Protein AF-A0A938SNY0-F1 (afdb_monomer)

Sequence (93 aa):
MAGWDLHGYYVQRIRNYTGKPIDVEVRRTLPGHIVFRSALRAKNHTFQTVEFRSAVQAGKSVDLRCEIVSHEGTNKKQDNVTIVETADNTSGG

Nearest PDB structures (foldseek):
  1nzc-assembly2_C  TM=1.776E-01  e=3.351E+00  Streptococcus suis
  6uwr-assembly1_A  TM=2.445E-01  e=5.310E+00  Clostridioides difficile
  6klw-assembly1_F  TM=2.533E-01  e=8.857E+00  Clostridium perfringens
  8as2-assembly1_A  TM=1.791E-01  e=8.416E+00  Homo sapiens

Foldseek 3Di:
DDKDKDKDKDKDKDFAQDQAKDKDKDKDFAWFEKEKEFQQPWDDPDQGIIIGMDIAGHRGMDIGIIMIIHIDDPRGDDTGYDYDHDPPPPPDD

Mean predicted aligned error: 4.91 Å

Solvent-accessible surface area (backbone atoms only — not comparable to full-atom values): 5339 Å² total; per-residue (Å²): 120,74,54,48,75,47,8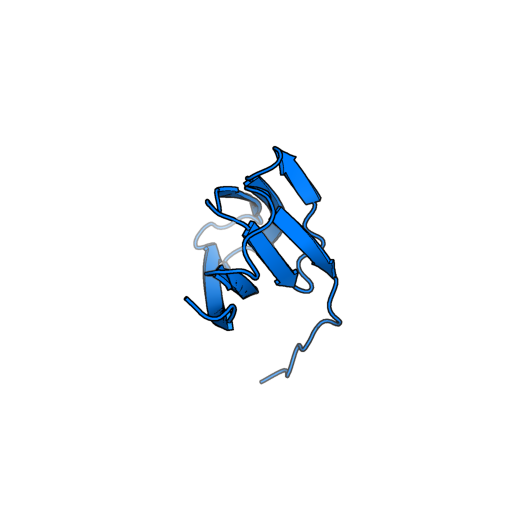0,44,82,46,75,49,74,50,73,32,87,46,96,53,67,45,80,45,78,50,76,46,79,46,87,45,25,31,40,42,37,27,53,56,75,61,44,75,74,46,63,35,23,42,30,33,66,49,79,30,47,47,71,32,69,47,75,52,55,37,37,41,35,39,34,34,58,69,52,40,82,55,73,30,56,45,80,41,82,42,79,78,83,73,80,82,128

Secondary structure (DSSP, 8-state):
---EEEEEEEEEEEE--SSS-EEEEEEEE--SEEEEEESS--EESSSSEEEEEEEE-TT-EEEEEEEEEEEEGGG---S-EEEEE--------

pLDDT: mean 91.71, std 13.58, range [29.75, 98.06]

Structure (mmCIF, N/CA/C/O backbone):
data_AF-A0A938SNY0-F1
#
_entry.id   AF-A0A938SNY0-F1
#
loop_
_atom_site.group_PDB
_atom_site.id
_atom_site.type_symbol
_atom_site.label_atom_id
_atom_site.label_alt_id
_atom_site.label_comp_id
_atom_site.label_asym_id
_atom_site.label_entity_id
_atom_site.label_seq_id
_atom_site.pdbx_PDB_ins_code
_atom_site.Cartn_x
_atom_site.Cartn_y
_atom_site.Cartn_z
_atom_site.occupancy
_atom_site.B_iso_or_equiv
_atom_site.auth_seq_id
_atom_site.auth_comp_id
_atom_site.auth_asym_id
_atom_site.auth_atom_id
_atom_site.pdbx_PDB_model_num
ATOM 1 N N . MET A 1 1 ? 18.665 -7.621 -21.976 1.00 64.56 1 MET A N 1
ATOM 2 C CA . MET A 1 1 ? 17.550 -8.297 -21.274 1.00 64.56 1 MET A CA 1
ATOM 3 C C . MET A 1 1 ? 16.255 -7.693 -21.794 1.00 64.56 1 MET A C 1
ATOM 5 O O . MET A 1 1 ? 16.262 -6.496 -22.045 1.00 64.56 1 MET A O 1
ATOM 9 N N . ALA A 1 2 ? 15.204 -8.482 -22.028 1.00 87.75 2 ALA A N 1
ATOM 10 C CA . ALA A 1 2 ? 13.891 -7.942 -22.407 1.00 87.75 2 ALA A CA 1
ATOM 11 C C . ALA A 1 2 ? 13.292 -7.109 -21.253 1.00 87.75 2 ALA A C 1
ATOM 13 O O . ALA A 1 2 ? 13.774 -7.210 -20.129 1.00 87.75 2 ALA A O 1
ATOM 14 N N . GLY A 1 3 ? 12.289 -6.273 -21.516 1.00 91.19 3 GLY A N 1
ATOM 15 C CA . GLY A 1 3 ? 11.530 -5.566 -20.480 1.00 91.19 3 GLY A CA 1
ATOM 16 C C . GLY A 1 3 ? 10.251 -6.319 -20.144 1.00 91.19 3 GLY A C 1
ATOM 17 O O . GLY A 1 3 ? 9.599 -6.843 -21.047 1.00 91.19 3 GLY A O 1
ATOM 18 N N . TRP A 1 4 ? 9.907 -6.400 -18.862 1.00 93.25 4 TRP A N 1
ATOM 19 C CA . TRP A 1 4 ? 8.683 -7.058 -18.405 1.00 93.25 4 TRP A CA 1
ATOM 20 C C . TRP A 1 4 ? 8.124 -6.371 -17.162 1.00 93.25 4 TRP A C 1
ATOM 22 O O . TRP A 1 4 ? 8.831 -5.623 -16.484 1.00 93.25 4 TRP A O 1
ATOM 32 N N . ASP A 1 5 ? 6.857 -6.655 -16.876 1.00 96.56 5 ASP A N 1
ATOM 33 C CA . ASP A 1 5 ? 6.151 -6.138 -15.711 1.00 96.56 5 ASP A CA 1
ATOM 34 C C . ASP A 1 5 ? 5.877 -7.287 -14.737 1.00 96.56 5 ASP A C 1
ATOM 36 O O . ASP A 1 5 ? 5.375 -8.348 -15.118 1.00 96.56 5 ASP A O 1
ATOM 40 N N . LEU A 1 6 ? 6.230 -7.086 -13.470 1.00 95.62 6 LEU A N 1
ATOM 41 C CA . LEU A 1 6 ? 5.917 -8.008 -12.386 1.00 95.62 6 LEU A CA 1
ATOM 42 C C . LEU A 1 6 ? 4.710 -7.480 -11.616 1.00 95.62 6 LEU A C 1
ATOM 44 O O . LEU A 1 6 ? 4.761 -6.386 -11.064 1.00 95.62 6 LEU A O 1
ATOM 48 N N . HIS A 1 7 ? 3.650 -8.280 -11.541 1.00 96.94 7 HIS A N 1
ATOM 49 C CA . HIS A 1 7 ? 2.425 -7.934 -10.825 1.00 96.94 7 HIS A CA 1
ATOM 50 C C . HIS A 1 7 ? 2.384 -8.629 -9.464 1.00 96.94 7 HIS A C 1
ATOM 52 O O . HIS A 1 7 ? 2.496 -9.852 -9.375 1.00 96.94 7 HIS A O 1
ATOM 58 N N . GLY A 1 8 ? 2.190 -7.852 -8.401 1.00 96.31 8 GLY A N 1
ATOM 59 C CA . GLY A 1 8 ? 2.000 -8.346 -7.043 1.00 96.31 8 GLY A CA 1
ATOM 60 C C . GLY A 1 8 ? 0.734 -7.775 -6.417 1.00 96.31 8 GLY A C 1
ATOM 61 O O . GLY A 1 8 ? 0.610 -6.563 -6.256 1.00 96.31 8 GLY A O 1
ATOM 62 N N . TYR A 1 9 ? -0.192 -8.643 -6.012 1.00 95.75 9 TYR A N 1
ATOM 63 C CA . TYR A 1 9 ? -1.390 -8.246 -5.271 1.00 95.75 9 TYR A CA 1
ATOM 64 C C . TYR A 1 9 ? -1.133 -8.315 -3.770 1.00 95.75 9 TYR A C 1
ATOM 66 O O . TYR A 1 9 ? -0.630 -9.313 -3.255 1.00 95.75 9 TYR A O 1
ATOM 74 N N . TYR A 1 10 ? -1.500 -7.255 -3.060 1.00 93.81 10 TYR A N 1
ATOM 75 C CA . TYR A 1 10 ? -1.264 -7.126 -1.633 1.00 93.81 10 TYR A CA 1
ATOM 76 C C . TYR A 1 10 ? -2.543 -6.742 -0.889 1.00 93.81 10 TYR A C 1
ATOM 78 O O . TYR A 1 10 ? -3.332 -5.912 -1.343 1.00 93.81 10 TYR A O 1
ATOM 86 N N . VAL A 1 11 ? -2.721 -7.325 0.299 1.00 95.25 11 VAL A N 1
ATOM 87 C CA . VAL A 1 11 ? -3.813 -6.996 1.220 1.00 95.25 11 VAL A CA 1
ATOM 88 C C . VAL A 1 11 ? -3.229 -6.709 2.600 1.00 95.25 11 VAL A C 1
ATOM 90 O O . VAL A 1 11 ? -2.695 -7.609 3.248 1.00 95.25 11 VAL A O 1
ATOM 93 N N . GLN A 1 12 ? -3.352 -5.465 3.073 1.00 94.75 12 GLN A N 1
ATOM 94 C CA . GLN A 1 12 ? -3.096 -5.124 4.474 1.00 94.75 12 GLN A CA 1
ATOM 95 C C . GLN A 1 12 ? -4.404 -5.165 5.246 1.00 94.75 12 GLN A C 1
ATOM 97 O O . GLN A 1 12 ? -5.279 -4.337 5.010 1.00 94.75 12 GLN A O 1
ATOM 102 N N . ARG A 1 13 ? -4.532 -6.066 6.216 1.00 96.75 13 ARG A N 1
ATOM 103 C CA . ARG A 1 13 ? -5.659 -6.025 7.149 1.00 96.75 13 ARG A CA 1
ATOM 104 C C . ARG A 1 13 ? -5.269 -5.246 8.395 1.00 96.75 13 ARG A C 1
ATOM 106 O O . ARG A 1 13 ? -4.295 -5.597 9.055 1.00 96.75 13 ARG A O 1
ATOM 113 N N . ILE A 1 14 ? -6.057 -4.237 8.749 1.00 96.38 14 ILE A N 1
ATOM 114 C CA . ILE A 1 14 ? -5.921 -3.516 10.019 1.00 96.38 14 ILE A CA 1
ATOM 115 C C . ILE A 1 14 ? -7.134 -3.843 10.879 1.00 96.38 14 ILE A C 1
ATOM 117 O O . ILE A 1 14 ? -8.269 -3.735 10.420 1.00 96.38 14 ILE A O 1
ATOM 121 N N . ARG A 1 15 ? -6.891 -4.270 12.122 1.00 97.75 15 ARG A N 1
ATOM 122 C CA . ARG A 1 15 ? -7.926 -4.568 13.119 1.00 97.75 15 ARG A CA 1
ATOM 123 C C . ARG A 1 15 ? -7.793 -3.613 14.294 1.00 97.75 15 ARG A C 1
ATOM 125 O O . ARG A 1 15 ? -6.717 -3.505 14.873 1.00 97.75 15 ARG A O 1
ATOM 132 N N . ASN A 1 16 ? -8.889 -2.962 14.658 1.00 98.00 16 ASN A N 1
ATOM 133 C CA . ASN A 1 16 ? -8.954 -2.104 15.827 1.00 98.00 16 ASN A CA 1
ATOM 134 C C . ASN A 1 16 ? -9.622 -2.863 16.979 1.00 98.00 16 ASN A C 1
ATOM 136 O O . ASN A 1 16 ? -10.837 -3.024 16.991 1.00 98.00 16 ASN A O 1
ATOM 140 N N . TYR A 1 17 ? -8.833 -3.31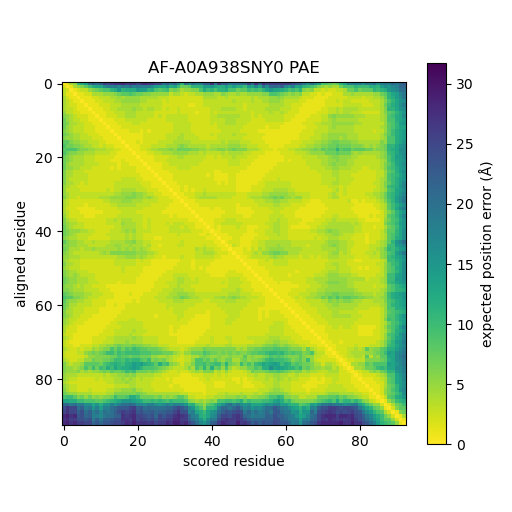9 17.952 1.00 97.75 17 TYR A N 1
ATOM 141 C CA . TYR A 1 17 ? -9.351 -3.970 19.164 1.00 97.75 17 TYR A CA 1
ATOM 142 C C . TYR A 1 17 ? -9.664 -2.989 20.301 1.00 97.75 17 TYR A C 1
ATOM 144 O O . TYR A 1 17 ? -10.051 -3.405 21.389 1.00 97.75 17 TYR A O 1
ATOM 152 N N . THR A 1 18 ? -9.482 -1.688 20.080 1.00 96.81 18 THR A N 1
ATOM 153 C CA . THR A 1 18 ? -9.785 -0.676 21.091 1.00 96.81 18 THR A CA 1
ATOM 154 C C . THR A 1 18 ? -11.281 -0.361 21.117 1.00 96.81 18 THR A C 1
ATOM 156 O O . THR A 1 18 ? -12.020 -0.640 20.170 1.00 96.81 18 THR A O 1
ATOM 159 N N . GLY A 1 19 ? -11.726 0.271 22.203 1.00 97.75 19 GLY A N 1
ATOM 160 C CA . GLY A 1 19 ? -13.104 0.743 22.355 1.00 97.75 19 GLY A CA 1
ATOM 161 C C . GLY A 1 19 ? -13.419 2.060 21.635 1.00 97.75 19 GLY A C 1
ATOM 162 O O . GLY A 1 19 ? -14.496 2.606 21.852 1.00 97.75 19 GLY A O 1
ATOM 163 N N . LYS A 1 20 ? -12.501 2.613 20.828 1.00 97.88 20 LYS A N 1
ATOM 164 C CA . LYS A 1 20 ? -12.687 3.894 20.124 1.00 97.88 20 LYS A CA 1
ATOM 165 C C . LYS A 1 20 ? -12.293 3.765 18.649 1.00 97.88 20 LYS A C 1
ATOM 167 O O . LYS A 1 20 ? -11.392 2.987 18.346 1.00 97.88 20 LYS A O 1
ATOM 172 N N . PRO A 1 21 ? -12.935 4.492 17.720 1.00 97.94 21 PRO A N 1
ATOM 173 C CA . PRO A 1 21 ? -12.464 4.568 16.340 1.00 97.94 21 PRO A CA 1
ATOM 174 C C . PRO A 1 21 ? -11.026 5.092 16.271 1.00 97.94 21 PRO A C 1
ATOM 176 O O . PRO A 1 21 ? -10.622 5.905 17.105 1.00 97.94 21 PRO A O 1
ATOM 179 N N . ILE A 1 22 ? -10.273 4.629 15.276 1.00 97.75 22 ILE A N 1
ATOM 180 C CA . ILE A 1 22 ? -8.921 5.113 14.985 1.00 97.75 22 ILE A CA 1
ATOM 181 C C . ILE A 1 22 ? -8.833 5.576 13.535 1.00 97.75 22 ILE A C 1
ATOM 183 O O . ILE A 1 22 ? -9.430 4.961 12.651 1.00 97.75 22 ILE A O 1
ATOM 187 N N . ASP A 1 23 ? -8.031 6.607 13.298 1.00 97.69 23 ASP A N 1
ATOM 188 C CA . ASP A 1 23 ? -7.562 6.980 11.969 1.00 97.69 23 ASP A CA 1
ATOM 189 C C . ASP A 1 23 ? -6.118 6.516 11.819 1.00 97.69 23 ASP A C 1
ATOM 191 O O . ASP A 1 23 ? -5.249 6.878 12.615 1.00 97.69 23 ASP A O 1
ATOM 195 N N . VAL A 1 24 ? -5.863 5.688 10.809 1.00 97.12 24 VAL A N 1
ATOM 196 C CA . VAL A 1 24 ? -4.526 5.174 10.517 1.00 97.12 24 VAL A CA 1
ATOM 197 C C . VAL A 1 24 ? -3.980 5.826 9.262 1.00 97.12 24 VAL A C 1
ATOM 199 O O . VAL A 1 24 ? -4.638 5.861 8.223 1.00 97.12 24 VAL A O 1
ATOM 202 N N . GLU A 1 25 ? -2.750 6.316 9.355 1.00 97.69 25 GLU A N 1
ATOM 203 C CA . GLU A 1 25 ? -1.947 6.702 8.203 1.00 97.69 25 GLU A CA 1
ATOM 204 C C . GLU A 1 25 ? -0.972 5.571 7.886 1.00 97.69 25 GLU A C 1
ATOM 206 O O . GLU A 1 25 ? -0.254 5.085 8.761 1.00 97.69 25 GLU A O 1
ATOM 211 N N . VAL A 1 26 ? -0.954 5.143 6.628 1.00 96.25 26 VAL A N 1
ATOM 212 C CA . VAL A 1 26 ? -0.030 4.126 6.139 1.00 96.25 26 VAL A CA 1
ATOM 213 C C . VAL A 1 26 ? 0.904 4.786 5.142 1.00 96.25 26 VAL A C 1
ATOM 215 O O . VAL A 1 26 ? 0.453 5.334 4.138 1.00 96.25 26 VAL A O 1
ATOM 218 N N . ARG A 1 27 ? 2.209 4.699 5.411 1.00 97.12 27 ARG A N 1
ATOM 219 C CA . ARG A 1 27 ? 3.268 5.078 4.474 1.00 97.12 27 ARG A CA 1
ATOM 220 C C . ARG A 1 27 ? 4.035 3.837 4.060 1.00 97.12 27 ARG A C 1
ATOM 222 O O . ARG A 1 27 ? 4.479 3.072 4.915 1.00 97.12 27 ARG A O 1
ATOM 229 N N . ARG A 1 28 ? 4.193 3.633 2.756 1.00 95.25 28 ARG A N 1
ATOM 230 C CA . ARG A 1 28 ? 4.924 2.488 2.208 1.00 95.25 28 ARG A CA 1
ATOM 231 C C . ARG A 1 28 ? 5.948 2.953 1.192 1.00 95.25 28 ARG A C 1
ATOM 233 O O . ARG A 1 28 ? 5.584 3.522 0.168 1.00 95.25 28 ARG A O 1
ATOM 240 N N . THR A 1 29 ? 7.213 2.661 1.468 1.00 96.62 29 THR A N 1
ATOM 241 C CA . THR A 1 29 ? 8.303 2.841 0.508 1.00 96.62 29 THR A CA 1
ATOM 242 C C . THR A 1 29 ? 8.339 1.657 -0.448 1.00 96.62 29 THR A C 1
ATOM 244 O O . THR A 1 29 ? 8.335 0.505 -0.016 1.00 96.62 29 THR A O 1
ATOM 247 N N . LEU A 1 30 ? 8.349 1.954 -1.741 1.00 95.44 30 LEU A N 1
ATOM 248 C CA . LEU A 1 30 ? 8.357 1.001 -2.840 1.00 95.44 30 LEU A CA 1
ATOM 249 C C . LEU A 1 30 ? 9.558 1.345 -3.737 1.00 95.44 30 LEU A C 1
ATOM 251 O O . LEU A 1 30 ? 9.488 2.315 -4.494 1.00 95.44 30 LEU A O 1
ATOM 255 N N . PRO A 1 31 ? 10.684 0.622 -3.612 1.00 92.75 31 PRO A N 1
ATOM 256 C CA . PRO A 1 31 ? 11.862 0.882 -4.432 1.00 92.75 31 PRO A CA 1
ATOM 257 C C . PRO A 1 31 ? 11.637 0.414 -5.877 1.00 92.75 31 PRO A C 1
ATOM 259 O O . PRO A 1 31 ? 10.918 -0.557 -6.110 1.00 92.75 31 PRO A O 1
ATOM 262 N N . GLY A 1 32 ? 12.304 1.058 -6.837 1.00 93.62 32 GLY A N 1
ATOM 263 C CA . GLY A 1 32 ? 12.234 0.690 -8.256 1.00 93.62 32 GLY A CA 1
ATOM 264 C C . GLY A 1 32 ? 11.330 1.599 -9.089 1.00 93.62 32 GLY A C 1
ATOM 265 O O . GLY A 1 32 ? 10.918 2.665 -8.634 1.00 93.62 32 GLY A O 1
ATOM 266 N N . HIS A 1 33 ? 11.019 1.159 -10.314 1.00 96.62 33 HIS A N 1
ATOM 267 C CA . HIS A 1 33 ? 10.009 1.782 -11.169 1.00 96.62 33 HIS A CA 1
ATOM 268 C C . HIS A 1 33 ? 8.661 1.097 -10.940 1.00 96.62 33 HIS A C 1
ATOM 270 O O . HIS A 1 33 ? 8.429 0.001 -11.452 1.00 96.62 33 HIS A O 1
ATOM 276 N N . ILE A 1 34 ? 7.784 1.720 -10.163 1.00 97.50 34 ILE A N 1
ATOM 277 C CA . ILE A 1 34 ? 6.569 1.082 -9.660 1.00 97.50 34 ILE A CA 1
ATOM 278 C C . ILE A 1 34 ? 5.318 1.825 -10.124 1.00 97.50 34 ILE A C 1
ATOM 280 O O . ILE A 1 34 ? 5.247 3.053 -10.068 1.00 97.50 34 ILE A O 1
ATOM 284 N N . VAL A 1 35 ? 4.279 1.070 -10.473 1.00 97.44 35 VAL A N 1
ATOM 285 C CA . VAL A 1 35 ? 2.899 1.558 -10.529 1.00 97.44 35 VAL A CA 1
ATOM 286 C C . VAL A 1 35 ? 2.116 0.961 -9.365 1.00 97.44 35 VAL A C 1
ATOM 288 O O . VAL A 1 35 ? 1.956 -0.253 -9.257 1.00 97.44 35 VAL A O 1
ATOM 291 N N . PHE A 1 36 ? 1.621 1.825 -8.485 1.00 97.31 36 PHE A N 1
ATOM 292 C CA . PHE A 1 36 ? 0.769 1.471 -7.358 1.00 97.31 36 PHE A CA 1
ATOM 293 C C . PHE A 1 36 ? -0.697 1.681 -7.738 1.00 97.31 36 PHE A C 1
ATOM 295 O O . PHE A 1 36 ? -1.142 2.815 -7.915 1.00 97.31 36 PHE A O 1
ATOM 302 N N . ARG A 1 37 ? -1.452 0.590 -7.861 1.00 97.38 37 ARG A N 1
ATOM 303 C CA . ARG A 1 37 ? -2.864 0.606 -8.256 1.00 97.38 37 ARG A CA 1
ATOM 304 C C . ARG A 1 37 ? -3.742 0.307 -7.052 1.00 97.38 37 ARG A C 1
ATOM 306 O O . ARG A 1 37 ? -3.590 -0.740 -6.420 1.00 97.38 37 ARG A O 1
ATOM 313 N N . SER A 1 38 ? -4.642 1.219 -6.701 1.00 95.56 38 SER A N 1
ATOM 314 C CA . SER A 1 38 ? -5.563 0.996 -5.580 1.00 95.56 38 SER A CA 1
ATOM 315 C C . SER A 1 38 ? -6.739 1.964 -5.580 1.00 95.56 38 SER A C 1
ATOM 317 O O . SER A 1 38 ? -6.645 3.060 -6.126 1.00 95.56 38 SER A O 1
ATOM 319 N N . ALA A 1 39 ? -7.792 1.605 -4.851 1.00 94.50 39 ALA A N 1
ATOM 320 C CA . ALA A 1 39 ? -8.901 2.499 -4.525 1.00 94.50 39 ALA A CA 1
ATOM 321 C C . ALA A 1 39 ? -8.676 3.283 -3.211 1.00 94.50 39 ALA A C 1
ATOM 323 O O . ALA A 1 39 ? -9.543 4.006 -2.734 1.00 94.50 39 ALA A O 1
ATOM 324 N N . LEU A 1 40 ? -7.484 3.173 -2.608 1.00 94.75 40 LEU A N 1
ATOM 325 C CA . LEU A 1 40 ? -7.173 3.714 -1.277 1.00 94.75 40 LEU A CA 1
ATOM 326 C C . LEU A 1 40 ? -6.956 5.235 -1.257 1.00 94.75 40 LEU A C 1
ATOM 328 O O . LEU A 1 40 ? -6.468 5.760 -0.256 1.00 94.75 40 LEU A O 1
ATOM 332 N N . ARG A 1 41 ? -7.269 5.937 -2.357 1.00 94.06 41 ARG A N 1
ATOM 333 C CA . ARG A 1 41 ? -7.028 7.381 -2.537 1.00 94.06 41 ARG A CA 1
ATOM 334 C C . ARG A 1 41 ? -5.611 7.785 -2.120 1.00 94.06 41 ARG A C 1
ATOM 336 O O . ARG A 1 41 ? -5.403 8.756 -1.390 1.00 94.06 41 ARG A O 1
ATOM 343 N N . ALA A 1 42 ? -4.638 6.971 -2.522 1.00 96.12 42 ALA A N 1
ATOM 344 C CA . ALA A 1 42 ? -3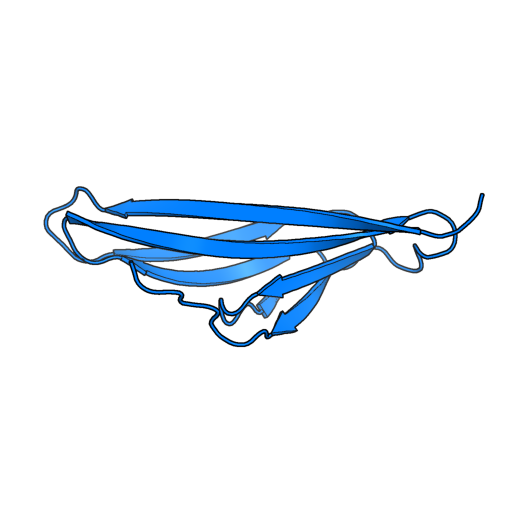.248 7.176 -2.162 1.00 96.12 42 ALA A CA 1
ATOM 345 C C . ALA A 1 42 ? -2.665 8.406 -2.863 1.00 96.12 42 ALA A C 1
ATOM 347 O O . ALA A 1 42 ? -3.089 8.794 -3.949 1.00 96.12 42 ALA A O 1
ATOM 348 N N . LYS A 1 43 ? -1.640 8.987 -2.248 1.00 96.19 43 LYS A N 1
ATOM 349 C CA . LYS A 1 43 ? -0.841 10.080 -2.808 1.00 96.19 43 LYS A CA 1
ATOM 350 C C . LYS A 1 43 ? 0.648 9.801 -2.618 1.00 96.19 43 LYS A C 1
ATOM 352 O O . LYS A 1 43 ? 1.034 9.028 -1.739 1.00 96.19 43 LYS A O 1
ATOM 357 N N . ASN A 1 44 ? 1.487 10.455 -3.413 1.00 95.94 44 ASN A N 1
ATOM 358 C CA . ASN A 1 44 ? 2.932 10.392 -3.225 1.00 95.94 44 ASN A CA 1
ATOM 359 C C . ASN A 1 44 ? 3.319 11.242 -2.010 1.00 95.94 44 ASN A C 1
ATOM 361 O O . ASN A 1 44 ? 3.093 12.450 -1.989 1.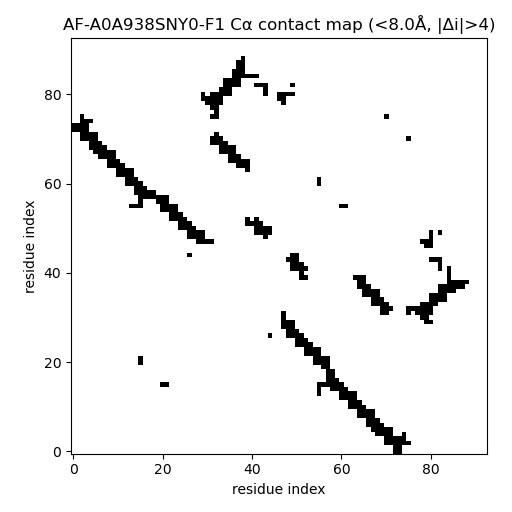00 95.94 44 ASN A O 1
ATOM 365 N N . HIS A 1 45 ? 3.901 10.601 -1.001 1.00 94.88 45 HIS A N 1
ATOM 366 C CA . HIS A 1 45 ? 4.568 11.275 0.111 1.00 94.88 45 HIS A CA 1
ATOM 367 C C . HIS A 1 45 ? 5.982 11.707 -0.291 1.00 94.88 45 HIS A C 1
ATOM 369 O O . HIS A 1 45 ? 6.411 12.823 -0.020 1.00 94.88 45 HIS A O 1
ATOM 375 N N . THR A 1 46 ? 6.689 10.818 -0.988 1.00 94.94 46 THR A N 1
ATOM 376 C CA . THR A 1 46 ? 7.941 11.106 -1.698 1.00 94.94 46 THR A CA 1
ATOM 377 C C . THR A 1 46 ? 7.866 10.480 -3.089 1.00 94.94 46 THR A C 1
ATOM 379 O O . THR A 1 46 ? 6.877 9.834 -3.434 1.00 94.94 46 THR A O 1
ATOM 382 N N . PHE A 1 47 ? 8.926 10.614 -3.887 1.00 92.56 47 PHE A N 1
ATOM 383 C CA . PHE A 1 47 ? 9.012 9.963 -5.195 1.00 92.56 47 PHE A CA 1
ATOM 384 C C . PHE A 1 47 ? 8.970 8.422 -5.124 1.00 92.56 47 PHE A C 1
ATOM 386 O O . PHE A 1 47 ? 8.641 7.800 -6.127 1.00 92.56 47 PHE A O 1
ATOM 393 N N . GLN A 1 48 ? 9.257 7.811 -3.967 1.00 95.12 48 GLN A N 1
ATOM 394 C CA . GLN A 1 48 ? 9.236 6.353 -3.755 1.00 95.12 48 GLN A CA 1
ATOM 395 C C . GLN A 1 48 ? 8.281 5.892 -2.649 1.00 95.12 48 GLN A C 1
ATOM 397 O O . GLN A 1 48 ? 8.184 4.699 -2.366 1.00 95.12 48 GLN A O 1
ATOM 402 N N . THR A 1 49 ? 7.577 6.809 -1.990 1.00 96.44 49 THR A N 1
ATOM 403 C CA . THR A 1 49 ? 6.724 6.481 -0.845 1.00 96.44 49 THR A CA 1
ATOM 404 C C . THR A 1 49 ? 5.289 6.879 -1.133 1.00 96.44 49 THR A C 1
ATOM 406 O O . THR A 1 49 ? 5.008 8.057 -1.347 1.00 96.44 49 THR A O 1
ATOM 409 N N . VAL A 1 50 ? 4.375 5.912 -1.064 1.00 97.25 50 VAL A N 1
ATOM 410 C CA . VAL A 1 50 ? 2.929 6.168 -1.100 1.00 97.25 50 VAL A CA 1
ATOM 411 C C . VAL A 1 50 ? 2.397 6.387 0.311 1.00 97.25 50 VAL A C 1
ATOM 413 O O . VAL A 1 50 ? 2.858 5.748 1.259 1.00 97.25 50 VAL A O 1
ATOM 416 N N . GLU A 1 51 ? 1.417 7.270 0.445 1.00 97.81 51 GLU A N 1
ATOM 417 C CA . GLU A 1 51 ? 0.686 7.546 1.681 1.00 97.81 51 GLU A CA 1
ATOM 418 C C . GLU A 1 51 ? -0.816 7.456 1.425 1.00 97.81 51 GLU A C 1
ATOM 420 O O . GLU A 1 51 ? -1.322 7.990 0.439 1.00 97.81 51 GLU A O 1
ATOM 425 N N . PHE A 1 52 ? -1.534 6.805 2.335 1.00 96.56 52 PHE A N 1
ATOM 426 C CA . PHE A 1 52 ? -2.993 6.792 2.362 1.00 96.56 52 PHE A CA 1
ATOM 427 C C . PHE A 1 52 ? -3.501 6.683 3.800 1.00 96.56 52 PHE A C 1
ATOM 429 O O . PHE A 1 52 ? -2.760 6.315 4.716 1.00 96.56 52 PHE A O 1
ATOM 436 N N . ARG A 1 53 ? -4.776 7.021 4.000 1.00 96.75 53 ARG A N 1
ATOM 437 C CA . ARG A 1 53 ? -5.434 6.984 5.309 1.00 96.75 53 ARG A CA 1
ATOM 438 C C . ARG A 1 53 ? -6.660 6.091 5.284 1.00 96.75 53 ARG A C 1
ATOM 440 O O . ARG A 1 53 ? -7.321 5.966 4.257 1.00 96.75 53 ARG A O 1
ATOM 447 N N . SER A 1 54 ? -6.971 5.490 6.424 1.00 96.31 54 SER A N 1
ATOM 448 C CA . SER A 1 54 ? -8.188 4.706 6.601 1.00 96.31 54 SER A CA 1
ATOM 449 C C . SER A 1 54 ? -8.727 4.868 8.016 1.00 96.31 54 SER A C 1
ATOM 451 O O . SER A 1 54 ? -7.960 4.879 8.977 1.00 96.31 54 SER A O 1
ATOM 453 N N . ALA A 1 55 ? -10.046 4.980 8.142 1.00 96.19 55 ALA A N 1
ATOM 454 C CA . ALA A 1 55 ? -10.719 4.965 9.430 1.00 96.19 55 ALA A CA 1
ATOM 455 C C . ALA A 1 55 ? -11.092 3.521 9.785 1.00 96.19 55 ALA A C 1
ATOM 457 O O . ALA A 1 55 ? -11.725 2.819 8.993 1.00 96.19 55 ALA A O 1
ATOM 458 N N . VAL A 1 56 ? -10.740 3.076 10.991 1.00 97.56 56 VAL A N 1
ATOM 459 C CA . VAL A 1 56 ? -11.092 1.745 11.498 1.00 97.56 56 VAL A CA 1
ATOM 460 C C . VAL A 1 56 ? -11.935 1.895 12.753 1.00 97.56 56 VAL A C 1
ATOM 462 O O . VAL A 1 56 ? -11.461 2.304 13.815 1.00 97.56 56 VAL A O 1
ATOM 465 N N . GLN A 1 57 ? -13.213 1.549 12.630 1.00 97.88 57 GLN A N 1
ATOM 466 C CA . GLN A 1 57 ? -14.164 1.616 13.738 1.00 97.88 57 GLN A CA 1
ATOM 467 C C . GLN A 1 57 ? -13.757 0.684 14.890 1.00 97.88 57 GLN A C 1
ATOM 469 O O . GLN A 1 57 ? -13.075 -0.322 14.678 1.00 97.88 57 GLN A O 1
ATOM 474 N N . ALA A 1 58 ? -14.189 1.014 16.108 1.00 98.06 58 ALA A N 1
ATOM 475 C CA . ALA A 1 58 ? -13.939 0.202 17.300 1.00 98.06 58 ALA A CA 1
ATOM 476 C C . ALA A 1 58 ? -14.410 -1.249 17.097 1.00 98.06 58 ALA A C 1
ATOM 478 O O . ALA A 1 58 ? -15.529 -1.491 16.637 1.00 98.06 58 ALA A O 1
ATOM 479 N N . GLY A 1 59 ? -13.552 -2.220 17.408 1.00 96.94 59 GLY A N 1
ATOM 480 C CA . GLY A 1 59 ? -13.838 -3.647 17.229 1.00 96.94 59 GLY A CA 1
ATOM 481 C C . GLY A 1 59 ? -13.969 -4.109 15.771 1.00 96.94 59 GLY A C 1
ATOM 482 O O . GLY A 1 59 ? -14.388 -5.243 15.536 1.00 96.94 59 GLY A O 1
ATOM 483 N N . LYS A 1 60 ? -13.668 -3.259 14.778 1.00 97.94 60 LYS A N 1
ATOM 484 C CA . LYS A 1 60 ? -13.790 -3.5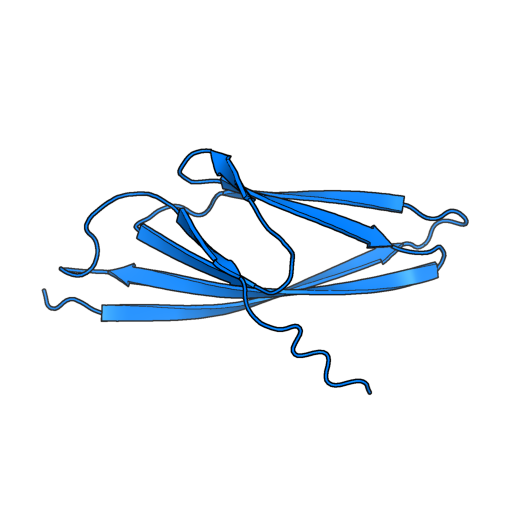84 13.348 1.00 97.94 60 LYS A CA 1
ATOM 485 C C . LYS A 1 60 ? -12.433 -3.759 12.678 1.00 97.94 60 LYS A C 1
ATOM 487 O O . LYS A 1 60 ? -11.371 -3.499 13.245 1.00 97.94 60 LYS A O 1
ATOM 492 N N . SER A 1 61 ? -12.491 -4.221 11.435 1.00 97.25 61 SER A N 1
ATOM 493 C CA . SER A 1 61 ? -11.335 -4.384 10.570 1.00 97.25 61 SER A CA 1
ATOM 494 C C . SER A 1 61 ? -11.591 -3.814 9.189 1.00 97.25 61 SER A C 1
ATOM 496 O O . SER A 1 61 ? -12.722 -3.865 8.710 1.00 97.25 61 SER A O 1
ATOM 498 N N . VAL A 1 62 ? -10.529 -3.352 8.539 1.00 96.69 62 VAL A N 1
ATOM 499 C CA . VAL A 1 62 ? -10.536 -2.930 7.138 1.00 96.69 62 VAL A CA 1
ATOM 500 C C . VAL A 1 62 ? -9.438 -3.665 6.375 1.00 96.69 62 VAL A C 1
ATOM 502 O O . VAL A 1 62 ? -8.360 -3.919 6.920 1.00 96.69 62 VAL A O 1
ATOM 505 N N . ASP A 1 63 ? -9.726 -3.997 5.120 1.00 96.31 63 ASP A N 1
ATOM 506 C CA . ASP A 1 63 ? -8.773 -4.585 4.185 1.00 96.31 63 ASP A CA 1
ATOM 507 C C . ASP A 1 63 ? -8.335 -3.530 3.173 1.00 96.31 63 ASP A C 1
ATOM 509 O O . ASP A 1 63 ? -9.127 -3.050 2.365 1.00 96.31 63 ASP A O 1
ATOM 513 N N . LEU A 1 64 ? -7.052 -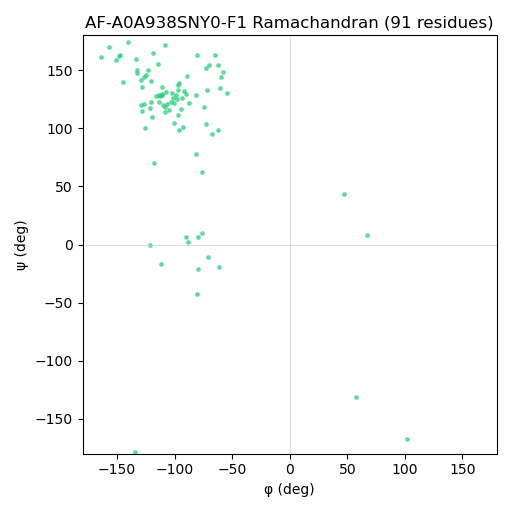3.198 3.207 1.00 95.19 64 LEU A N 1
ATOM 514 C CA . LEU A 1 64 ? -6.411 -2.227 2.337 1.00 95.19 64 LEU A CA 1
ATOM 515 C C . LEU A 1 64 ? -5.762 -2.985 1.182 1.00 95.19 64 LEU A C 1
ATOM 517 O O . LEU A 1 64 ? -4.688 -3.574 1.338 1.00 95.19 64 LEU A O 1
ATOM 521 N N . ARG A 1 65 ? -6.458 -3.031 0.046 1.00 96.19 65 ARG A N 1
ATOM 522 C CA . ARG A 1 65 ? -6.045 -3.795 -1.135 1.00 96.19 65 ARG A CA 1
ATOM 523 C C . ARG A 1 65 ? -5.320 -2.904 -2.133 1.00 96.19 65 ARG A C 1
ATOM 525 O O . ARG A 1 65 ? -5.766 -1.792 -2.412 1.00 96.19 65 ARG A O 1
ATOM 532 N N . CYS A 1 66 ? -4.232 -3.412 -2.694 1.00 95.4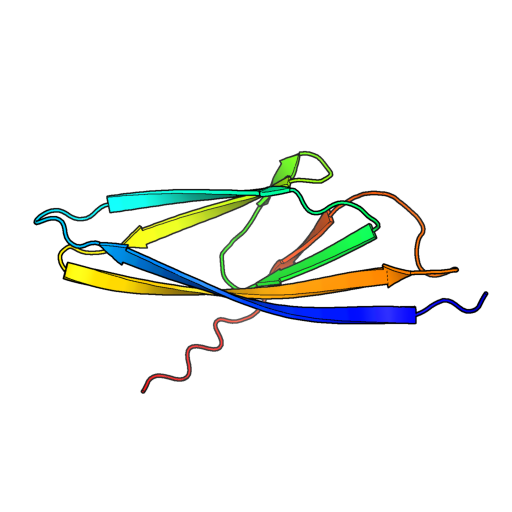4 66 CYS A N 1
ATOM 533 C CA . CYS A 1 66 ? -3.519 -2.763 -3.784 1.00 95.44 66 CYS A CA 1
ATOM 534 C C . CYS A 1 66 ? -2.821 -3.782 -4.683 1.00 95.44 66 CYS A C 1
ATOM 536 O O . CYS A 1 66 ? -2.535 -4.911 -4.285 1.00 95.44 66 CYS A O 1
ATOM 538 N N . GLU A 1 67 ? -2.535 -3.354 -5.902 1.00 97.19 67 GLU A N 1
ATOM 539 C CA . GLU A 1 67 ? -1.639 -4.031 -6.826 1.00 97.19 67 GLU A CA 1
ATOM 540 C C . GLU A 1 67 ? -0.378 -3.179 -6.989 1.00 97.19 67 GLU A C 1
ATOM 542 O O . GLU A 1 67 ? -0.436 -1.955 -7.127 1.00 97.19 67 GLU A O 1
ATOM 547 N N . ILE A 1 68 ? 0.770 -3.841 -6.950 1.00 96.88 68 ILE A N 1
ATOM 548 C CA . ILE A 1 68 ? 2.080 -3.267 -7.221 1.00 96.88 68 ILE A CA 1
ATOM 549 C C . ILE A 1 68 ? 2.537 -3.857 -8.549 1.00 96.88 68 ILE A C 1
ATOM 551 O O . ILE A 1 68 ? 2.666 -5.074 -8.666 1.00 96.88 68 ILE A O 1
ATOM 555 N N . VAL A 1 69 ? 2.775 -2.998 -9.535 1.00 97.25 69 VAL A N 1
ATOM 556 C CA . VAL A 1 69 ? 3.369 -3.386 -10.815 1.00 97.25 69 VAL A CA 1
ATOM 557 C C . VAL A 1 69 ? 4.790 -2.845 -10.860 1.00 97.25 69 VAL A C 1
ATOM 559 O O . VAL A 1 69 ? 4.976 -1.629 -10.856 1.00 97.25 69 VAL A O 1
ATOM 562 N N . SER A 1 70 ? 5.783 -3.729 -10.880 1.00 96.44 70 SER A N 1
ATOM 563 C CA . SER A 1 70 ? 7.194 -3.356 -11.007 1.00 96.44 70 SER A CA 1
ATOM 564 C C . SER A 1 70 ? 7.644 -3.489 -12.452 1.00 96.44 70 SER A C 1
ATOM 566 O O . SER A 1 70 ? 7.515 -4.562 -13.040 1.00 96.44 70 SER A O 1
ATOM 568 N N . HIS A 1 71 ? 8.198 -2.421 -13.013 1.00 96.44 71 HIS A N 1
ATOM 569 C CA . HIS A 1 71 ? 8.796 -2.454 -14.340 1.00 96.44 71 HIS A CA 1
ATOM 570 C C . HIS A 1 71 ? 10.263 -2.880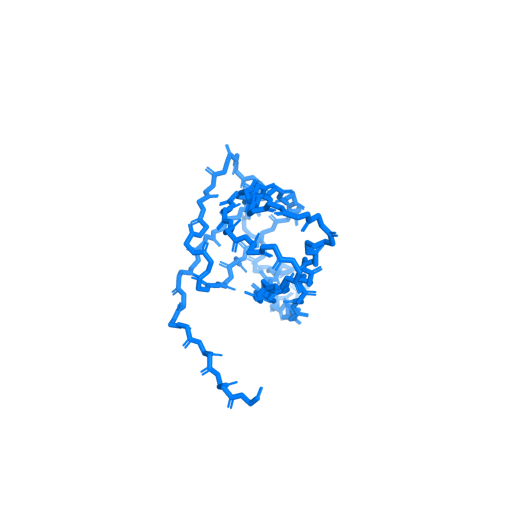 -14.251 1.00 96.44 71 HIS A C 1
ATOM 572 O O . HIS A 1 71 ? 11.071 -2.205 -13.612 1.00 96.44 71 HIS A O 1
ATOM 578 N N . GLU A 1 72 ? 10.613 -3.960 -14.946 1.00 93.94 72 GLU A N 1
ATOM 579 C CA . GLU A 1 72 ? 11.940 -4.578 -14.927 1.00 93.94 72 GLU A CA 1
ATOM 580 C C . GLU A 1 72 ? 12.602 -4.580 -16.312 1.00 93.94 72 GLU A C 1
ATOM 582 O O . GLU A 1 72 ? 11.970 -4.352 -17.352 1.00 93.94 72 GLU A O 1
ATOM 587 N N . GLY A 1 73 ? 13.914 -4.825 -16.341 1.00 91.62 73 GLY A N 1
ATOM 588 C CA . GLY A 1 73 ? 14.691 -4.833 -17.580 1.00 91.6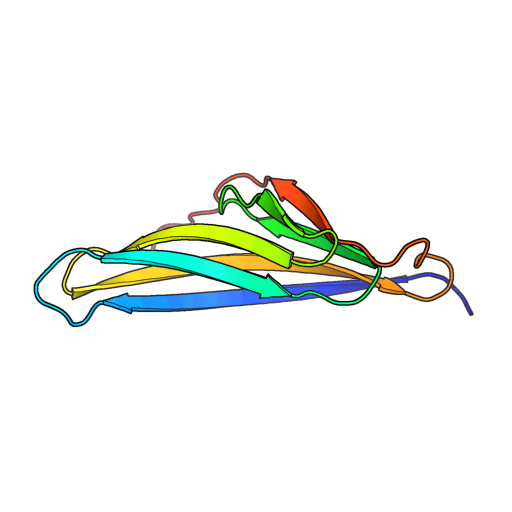2 73 GLY A CA 1
ATOM 589 C C . GLY A 1 73 ? 14.579 -3.499 -18.324 1.00 91.62 73 GLY A C 1
ATOM 590 O O . GLY A 1 73 ? 14.710 -2.433 -17.728 1.00 91.62 73 GLY A O 1
ATOM 591 N N . THR A 1 74 ? 14.300 -3.530 -19.629 1.00 91.25 74 THR A N 1
ATOM 592 C CA . THR A 1 74 ? 14.144 -2.296 -20.427 1.00 91.25 74 THR A CA 1
ATOM 593 C C . THR A 1 74 ? 12.870 -1.501 -20.113 1.00 91.25 74 THR A C 1
ATOM 595 O O . THR A 1 74 ? 12.746 -0.365 -20.572 1.00 91.25 74 THR A O 1
ATOM 598 N N . ASN A 1 75 ? 11.923 -2.055 -19.342 1.00 89.62 75 ASN A N 1
ATOM 599 C CA . ASN A 1 75 ? 10.744 -1.310 -18.882 1.00 89.62 75 ASN A CA 1
ATOM 600 C C . ASN A 1 75 ? 11.079 -0.409 -17.681 1.00 89.62 75 ASN A C 1
ATOM 602 O O . ASN A 1 75 ? 10.381 0.578 -17.422 1.00 89.62 75 ASN A O 1
ATOM 606 N N . LYS A 1 76 ? 12.168 -0.702 -16.961 1.00 92.38 76 LYS A N 1
ATOM 607 C CA . LYS A 1 76 ? 12.665 0.141 -15.877 1.00 92.38 76 LYS A CA 1
ATOM 608 C C . LYS A 1 76 ? 13.297 1.413 -16.455 1.00 92.38 76 LYS A C 1
ATOM 610 O O . LYS A 1 76 ? 14.405 1.379 -16.979 1.00 92.38 76 LYS A O 1
ATOM 615 N N . LYS A 1 77 ? 12.589 2.544 -16.368 1.00 89.31 77 LYS A N 1
ATOM 616 C CA . LYS A 1 77 ? 13.028 3.836 -16.942 1.00 89.31 77 LYS A CA 1
ATOM 617 C C . LYS A 1 77 ? 13.388 4.893 -15.900 1.00 89.31 77 LYS A C 1
ATOM 619 O O . LYS A 1 77 ? 14.027 5.884 -16.230 1.00 89.31 77 LYS A O 1
ATOM 624 N N . GLN A 1 78 ? 12.955 4.694 -14.663 1.00 90.12 78 GLN A N 1
ATOM 625 C CA . GLN A 1 78 ? 13.088 5.634 -13.553 1.00 90.12 78 GLN A CA 1
ATOM 626 C C . GLN A 1 78 ? 13.008 4.856 -12.236 1.00 90.12 78 GLN A C 1
ATOM 628 O O . GLN A 1 78 ? 12.667 3.683 -12.246 1.00 90.12 78 GLN A O 1
ATOM 633 N N . ASP A 1 79 ? 13.315 5.483 -11.108 1.00 92.81 79 ASP A N 1
ATOM 634 C CA . ASP A 1 79 ? 13.181 4.862 -9.785 1.00 92.81 79 ASP A CA 1
ATOM 635 C C . ASP A 1 79 ? 12.163 5.646 -8.949 1.00 92.81 79 ASP A C 1
ATOM 637 O O . ASP A 1 79 ? 12.521 6.364 -8.014 1.00 92.81 79 ASP A O 1
ATOM 641 N N . ASN A 1 80 ? 10.887 5.550 -9.327 1.00 94.50 80 ASN A N 1
ATOM 642 C CA . ASN A 1 80 ? 9.777 6.245 -8.685 1.00 94.50 80 ASN A CA 1
ATOM 643 C C . ASN A 1 80 ? 8.515 5.373 -8.567 1.00 94.50 80 ASN A C 1
ATOM 645 O O . ASN A 1 80 ? 8.418 4.281 -9.126 1.00 94.50 80 ASN A O 1
ATOM 649 N N . VAL A 1 81 ? 7.512 5.926 -7.889 1.00 96.31 81 VAL A N 1
ATOM 650 C CA . VAL A 1 81 ? 6.164 5.374 -7.815 1.00 96.31 81 VAL A CA 1
ATOM 651 C C . VAL A 1 81 ? 5.179 6.288 -8.533 1.00 96.31 81 VAL A C 1
ATOM 653 O O . VAL A 1 81 ? 5.070 7.480 -8.235 1.00 96.31 81 VAL A O 1
ATOM 656 N N . THR A 1 82 ? 4.416 5.694 -9.442 1.00 97.06 82 THR A N 1
ATOM 657 C CA . THR A 1 82 ? 3.228 6.294 -10.050 1.00 97.06 82 THR A CA 1
ATOM 658 C C . THR A 1 82 ? 1.985 5.697 -9.406 1.00 97.06 82 THR A C 1
ATOM 660 O O . THR A 1 82 ? 1.864 4.478 -9.320 1.00 97.06 82 THR A O 1
ATOM 663 N N . ILE A 1 83 ? 1.048 6.532 -8.964 1.00 96.62 83 ILE A N 1
ATOM 664 C CA . ILE A 1 83 ? -0.217 6.067 -8.386 1.00 96.62 83 ILE A CA 1
ATOM 665 C C . ILE A 1 83 ? -1.297 6.083 -9.460 1.00 96.62 83 ILE A C 1
ATOM 667 O O . ILE A 1 83 ? -1.460 7.070 -10.174 1.00 96.62 83 ILE A O 1
ATOM 671 N N . VAL A 1 84 ? -2.050 4.993 -9.542 1.00 96.69 84 VAL A N 1
ATOM 672 C CA . VAL A 1 84 ? -3.238 4.873 -10.383 1.00 96.69 84 VAL A CA 1
ATOM 673 C C . VAL A 1 84 ? -4.412 4.535 -9.479 1.00 96.69 84 VAL A C 1
ATOM 675 O O . VAL A 1 84 ? -4.435 3.493 -8.820 1.00 96.69 84 VAL A O 1
ATOM 678 N N . GLU A 1 85 ? -5.386 5.436 -9.436 1.00 92.31 85 GLU A N 1
ATOM 679 C CA . GLU A 1 85 ? -6.627 5.190 -8.716 1.00 92.31 85 GLU A CA 1
ATOM 680 C C . GLU A 1 85 ? -7.471 4.162 -9.476 1.00 92.31 85 GLU A C 1
ATOM 682 O O . GLU A 1 85 ? -7.630 4.236 -10.696 1.00 92.31 85 GLU A O 1
ATOM 687 N N . THR A 1 86 ? -7.988 3.173 -8.754 1.00 90.62 86 THR A N 1
ATOM 688 C CA . THR A 1 86 ? -8.889 2.149 -9.292 1.00 90.62 86 THR A CA 1
ATOM 689 C C . THR A 1 86 ? -10.260 2.278 -8.648 1.00 90.62 86 THR A C 1
ATOM 691 O O . THR A 1 86 ? -10.365 2.734 -7.513 1.00 90.62 86 THR A O 1
ATOM 694 N N . ALA A 1 87 ? -11.309 1.817 -9.328 1.00 79.25 87 ALA A N 1
ATOM 695 C CA . ALA A 1 87 ? -12.619 1.687 -8.697 1.00 79.25 87 ALA A CA 1
ATOM 696 C C . ALA A 1 87 ? -12.546 0.737 -7.485 1.00 79.25 87 ALA A C 1
ATOM 698 O O . ALA A 1 87 ? -11.803 -0.251 -7.503 1.00 79.25 87 ALA A O 1
ATOM 699 N N . ASP A 1 88 ? -13.313 1.040 -6.436 1.00 61.56 88 ASP A N 1
ATOM 700 C CA . ASP A 1 88 ? -13.477 0.165 -5.276 1.00 61.56 88 ASP A CA 1
ATOM 701 C C . ASP A 1 88 ? -14.116 -1.159 -5.723 1.00 61.56 88 ASP A C 1
ATOM 703 O O . ASP A 1 88 ? -15.335 -1.270 -5.844 1.00 61.56 88 ASP A O 1
ATOM 707 N N . ASN A 1 89 ? -13.303 -2.198 -5.926 1.00 46.28 89 ASN A N 1
ATOM 708 C CA . ASN A 1 89 ? -13.787 -3.573 -6.066 1.00 46.28 89 ASN A CA 1
ATOM 709 C C . ASN A 1 89 ? -14.161 -4.119 -4.678 1.00 46.28 89 ASN A C 1
ATOM 711 O O . ASN A 1 89 ? -13.550 -5.058 -4.165 1.00 46.28 89 ASN A O 1
ATOM 715 N N . THR A 1 90 ? -15.146 -3.492 -4.033 1.00 45.88 90 THR A N 1
ATOM 716 C CA . THR A 1 90 ? -15.746 -4.011 -2.803 1.00 45.88 90 THR A CA 1
ATOM 717 C C . THR A 1 90 ? -16.778 -5.063 -3.191 1.00 45.88 90 THR A C 1
ATOM 719 O O . THR A 1 90 ? -17.978 -4.804 -3.213 1.00 45.88 90 THR A O 1
ATOM 722 N N . SER A 1 91 ? -16.315 -6.267 -3.526 1.00 38.72 91 SER A N 1
ATOM 723 C CA . SER A 1 91 ? -17.174 -7.451 -3.513 1.00 38.72 91 SER A CA 1
ATOM 724 C C . SER A 1 91 ? -17.523 -7.732 -2.053 1.00 38.72 91 SER A C 1
ATOM 726 O O . SER A 1 91 ? -16.717 -8.299 -1.315 1.00 38.72 91 SER A O 1
ATOM 728 N N . GLY A 1 92 ? -18.679 -7.231 -1.616 1.00 38.47 92 GLY A N 1
ATOM 729 C CA . GLY A 1 92 ? -19.238 -7.513 -0.300 1.00 38.47 92 GLY A CA 1
ATOM 730 C C . GLY A 1 92 ? -19.504 -9.007 -0.128 1.00 38.47 92 GLY A C 1
ATOM 731 O O . GLY A 1 92 ? -20.052 -9.652 -1.021 1.00 38.47 92 GLY A O 1
ATOM 732 N N . GLY A 1 93 ? -19.103 -9.529 1.027 1.00 29.75 93 GLY A N 1
ATOM 733 C CA . GLY A 1 93 ? -19.390 -10.868 1.526 1.00 29.75 93 GLY A CA 1
ATOM 734 C C . GLY A 1 93 ? -19.270 -10.861 3.037 1.00 29.75 93 GLY A C 1
ATOM 735 O O . GLY A 1 93 ? -18.226 -10.363 3.520 1.00 29.75 93 GLY A O 1
#

Radius of gyration: 15.2 Å; Cα contacts (8 Å, |Δi|>4): 221; chains: 1; bounding box: 37×22×45 Å